Protein AF-A0A6A4T9N7-F1 (afdb_monomer_lite)

Organism: Scophthalmus maximus (NCBI:txid52904)

Structure (mmCIF, N/CA/C/O backbone):
data_AF-A0A6A4T9N7-F1
#
_entry.id   AF-A0A6A4T9N7-F1
#
loop_
_atom_site.group_PDB
_atom_site.id
_atom_site.type_symbol
_atom_site.label_atom_id
_atom_site.label_alt_id
_atom_site.label_comp_id
_atom_site.label_asym_id
_atom_site.label_entity_id
_atom_site.label_seq_id
_atom_site.pdbx_PDB_ins_code
_atom_site.Cartn_x
_atom_site.Cartn_y
_atom_site.Cartn_z
_atom_site.occupancy
_atom_site.B_iso_or_equiv
_atom_site.auth_seq_id
_atom_site.auth_comp_id
_atom_site.auth_asym_id
_atom_site.auth_atom_id
_atom_site.pdbx_PDB_model_num
ATOM 1 N N . MET A 1 1 ? -15.230 82.412 4.028 1.00 55.25 1 MET A N 1
ATOM 2 C CA . MET A 1 1 ? -15.618 81.328 3.096 1.00 55.25 1 MET A CA 1
ATOM 3 C C . MET A 1 1 ? -14.481 81.042 2.107 1.00 55.25 1 MET A C 1
ATOM 5 O O . MET A 1 1 ? -14.679 81.226 0.922 1.00 55.25 1 MET A O 1
ATOM 9 N N . LEU A 1 2 ? -13.286 80.639 2.566 1.00 54.25 2 LEU A N 1
ATOM 10 C CA . LEU A 1 2 ? -12.146 80.297 1.686 1.00 54.25 2 LEU A CA 1
ATOM 11 C C . LEU A 1 2 ? -11.124 79.381 2.403 1.00 54.25 2 LEU A C 1
ATOM 13 O O . LEU A 1 2 ? -9.927 79.614 2.344 1.00 54.25 2 LEU A O 1
ATOM 17 N N . THR A 1 3 ? -11.569 78.339 3.114 1.00 54.44 3 THR A N 1
ATOM 18 C CA . THR A 1 3 ? -10.650 77.345 3.723 1.00 54.44 3 THR A CA 1
ATOM 19 C C . THR A 1 3 ? -11.295 75.957 3.821 1.00 54.44 3 THR A C 1
ATOM 21 O O . THR A 1 3 ? -11.383 75.383 4.901 1.00 54.44 3 THR A O 1
ATOM 24 N N . ALA A 1 4 ? -11.798 75.416 2.706 1.00 53.19 4 ALA A N 1
ATOM 25 C CA . ALA A 1 4 ? -12.343 74.048 2.667 1.00 53.19 4 ALA A CA 1
ATOM 26 C C . ALA A 1 4 ? -11.863 73.207 1.466 1.00 53.19 4 ALA A C 1
ATOM 28 O O . ALA A 1 4 ? -12.360 72.107 1.260 1.00 53.19 4 ALA A O 1
ATOM 29 N N . CYS A 1 5 ? -10.881 73.680 0.686 1.00 54.56 5 CYS A N 1
ATOM 30 C CA . CYS A 1 5 ? -10.444 72.997 -0.543 1.00 54.56 5 CYS A CA 1
ATOM 31 C C . CYS A 1 5 ? -9.094 72.264 -0.451 1.00 54.56 5 CYS A C 1
ATOM 33 O O . CYS A 1 5 ? -8.664 71.700 -1.449 1.00 54.56 5 CYS A O 1
ATOM 35 N N . LEU A 1 6 ? -8.420 72.228 0.706 1.00 49.59 6 LEU A N 1
ATOM 36 C CA . LEU A 1 6 ? -7.090 71.593 0.816 1.00 49.59 6 LEU A CA 1
ATOM 37 C C . LEU A 1 6 ? -7.077 70.209 1.486 1.00 49.59 6 LEU A C 1
ATOM 39 O O . LEU A 1 6 ? -6.025 69.587 1.553 1.00 49.59 6 LEU A O 1
ATOM 43 N N . LEU A 1 7 ? -8.225 69.678 1.921 1.00 53.97 7 LEU A N 1
ATOM 44 C CA . LEU A 1 7 ? -8.314 68.320 2.491 1.00 53.97 7 LEU A CA 1
ATOM 45 C C . LEU A 1 7 ? -8.862 67.268 1.509 1.00 53.97 7 LEU A C 1
ATOM 47 O O . LEU A 1 7 ? -8.917 66.088 1.838 1.00 53.97 7 LEU A O 1
ATOM 51 N N . GLY A 1 8 ? -9.229 67.669 0.288 1.00 52.81 8 GLY A N 1
ATOM 52 C CA . GLY A 1 8 ? -9.750 66.761 -0.742 1.00 52.81 8 GLY A CA 1
ATOM 53 C C . GLY A 1 8 ? -8.683 66.032 -1.568 1.00 52.81 8 GLY A C 1
ATOM 54 O O . GLY A 1 8 ? -9.026 65.148 -2.343 1.00 52.81 8 GLY A O 1
ATOM 55 N N . ALA A 1 9 ? -7.399 66.374 -1.422 1.00 53.88 9 ALA A N 1
ATOM 56 C CA . ALA A 1 9 ? -6.324 65.799 -2.239 1.00 53.88 9 ALA A CA 1
ATOM 57 C C . ALA A 1 9 ? -5.644 64.562 -1.615 1.00 53.88 9 ALA A C 1
ATOM 59 O O . ALA A 1 9 ? -4.851 63.911 -2.289 1.00 53.88 9 ALA A O 1
ATOM 60 N N . LEU A 1 10 ? -5.957 64.203 -0.361 1.00 52.88 10 LEU A N 1
ATOM 61 C CA . LEU A 1 10 ? -5.325 63.059 0.318 1.00 52.88 10 LEU A CA 1
ATOM 62 C C . LEU A 1 10 ? -6.154 61.761 0.269 1.00 52.88 10 LEU A C 1
ATOM 64 O O . LEU A 1 10 ? -5.638 60.696 0.591 1.00 52.88 10 LEU A O 1
ATOM 68 N N . LEU A 1 11 ? -7.410 61.802 -0.190 1.00 47.84 11 LEU A N 1
ATOM 69 C CA . LEU A 1 11 ? -8.226 60.589 -0.369 1.00 47.84 11 LEU A CA 1
ATOM 70 C C . LEU A 1 11 ? -8.058 59.927 -1.747 1.00 47.84 11 LEU A C 1
ATOM 72 O O . LEU A 1 11 ? -8.443 58.773 -1.915 1.00 47.84 11 LEU A O 1
ATOM 76 N N . CYS A 1 12 ? -7.395 60.578 -2.709 1.00 47.75 12 CYS A N 1
ATOM 77 C CA . CYS A 1 12 ? -7.088 59.960 -4.006 1.00 47.75 12 CYS A CA 1
ATOM 78 C C . CYS A 1 12 ? -5.986 58.887 -3.941 1.00 47.75 12 CYS A C 1
ATOM 80 O O . CYS A 1 12 ? -5.796 58.165 -4.913 1.00 47.75 12 CYS A O 1
ATOM 82 N N . GLN A 1 13 ? -5.270 58.737 -2.821 1.00 44.22 13 GLN A N 1
ATOM 83 C CA . GLN A 1 13 ? -4.226 57.708 -2.695 1.00 44.22 13 GLN A CA 1
ATOM 84 C C . GLN A 1 13 ? -4.751 56.355 -2.188 1.00 44.22 13 GLN A C 1
ATOM 86 O O . GLN A 1 13 ? -4.051 55.352 -2.296 1.00 44.22 13 GLN A O 1
ATOM 91 N N . VAL A 1 14 ? -5.995 56.297 -1.692 1.00 49.97 14 VAL A N 1
ATOM 92 C CA . VAL A 1 14 ? -6.590 55.061 -1.145 1.00 49.97 14 VAL A CA 1
ATOM 93 C C . VAL A 1 14 ? -7.477 54.332 -2.168 1.00 49.97 14 VAL A C 1
ATOM 95 O O . VAL A 1 14 ? -7.739 53.143 -2.020 1.00 49.97 14 VAL A O 1
ATOM 98 N N . TRP A 1 15 ? -7.823 54.968 -3.295 1.00 35.03 15 TRP A N 1
ATOM 99 C CA . TRP A 1 15 ? -8.349 54.281 -4.487 1.00 35.03 15 TRP A CA 1
ATOM 100 C C . TRP A 1 15 ? -7.198 53.796 -5.394 1.00 35.03 15 TRP A C 1
ATOM 102 O O . TRP A 1 15 ? -7.234 53.899 -6.612 1.00 35.03 15 TRP A O 1
ATOM 112 N N . SER A 1 16 ? -6.160 53.219 -4.780 1.00 34.06 16 SER A N 1
ATOM 113 C CA . SER A 1 16 ? -5.350 52.168 -5.419 1.00 34.06 16 SER A CA 1
ATOM 114 C C . SER A 1 16 ? -6.099 50.819 -5.430 1.00 34.06 16 SER A C 1
ATOM 116 O O . SER A 1 16 ? -5.510 49.783 -5.715 1.00 34.06 16 SER A O 1
ATOM 118 N N . SER A 1 17 ? -7.401 50.824 -5.108 1.00 44.72 17 SER A N 1
ATOM 119 C CA . SER A 1 17 ? -8.347 49.738 -5.377 1.00 44.72 17 SER A CA 1
ATOM 120 C C . SER A 1 17 ? -8.919 49.891 -6.780 1.00 44.72 17 SER A C 1
ATOM 122 O O . SER A 1 17 ? -9.996 50.439 -6.977 1.00 44.72 17 SER A O 1
ATOM 124 N N . ALA A 1 18 ? -8.179 49.428 -7.768 1.00 43.72 18 ALA A N 1
ATOM 125 C CA . ALA A 1 18 ? -8.785 48.775 -8.915 1.00 43.72 18 ALA A CA 1
ATOM 126 C C . ALA A 1 18 ? -7.663 47.989 -9.566 1.00 43.72 18 ALA A C 1
ATOM 128 O O . ALA A 1 18 ? -6.780 48.546 -10.223 1.00 43.72 18 ALA A O 1
ATOM 129 N N . GLU A 1 19 ? -7.662 46.697 -9.267 1.00 40.47 19 GLU A N 1
ATOM 130 C CA . GLU A 1 19 ? -6.819 45.693 -9.871 1.00 40.47 19 GLU A CA 1
ATOM 131 C C . GLU A 1 19 ? -6.601 45.988 -11.357 1.00 40.47 19 GLU A C 1
ATOM 133 O O . GLU A 1 19 ? -7.540 46.155 -12.137 1.00 40.47 19 GLU A O 1
ATOM 138 N N . ARG A 1 20 ? -5.323 46.030 -11.748 1.00 31.70 20 ARG A N 1
ATOM 139 C CA . ARG A 1 20 ? -4.923 45.930 -13.147 1.00 31.70 20 ARG A CA 1
ATOM 140 C C . ARG A 1 20 ? -5.671 44.742 -13.742 1.00 31.70 20 ARG A C 1
ATOM 142 O O . ARG A 1 20 ? -5.406 43.601 -13.359 1.00 31.70 20 ARG A O 1
ATOM 149 N N . HIS A 1 21 ? -6.593 45.025 -14.658 1.00 28.73 21 HIS A N 1
ATOM 150 C CA . HIS A 1 21 ? -7.140 44.035 -15.565 1.00 28.73 21 HIS A CA 1
ATOM 151 C C . HIS A 1 21 ? -5.959 43.431 -16.323 1.00 28.73 21 HIS A C 1
ATOM 153 O O . HIS A 1 21 ? -5.402 44.022 -17.242 1.00 28.73 21 HIS A O 1
ATOM 159 N N . HIS A 1 22 ? -5.512 42.279 -15.838 1.00 28.44 22 HIS A N 1
ATOM 160 C CA . HIS A 1 22 ? -4.593 41.413 -16.538 1.00 28.44 22 HIS A CA 1
ATOM 161 C C . HIS A 1 22 ? -5.430 40.780 -17.645 1.00 28.44 22 HIS A C 1
ATOM 163 O O . HIS A 1 22 ? -6.278 39.928 -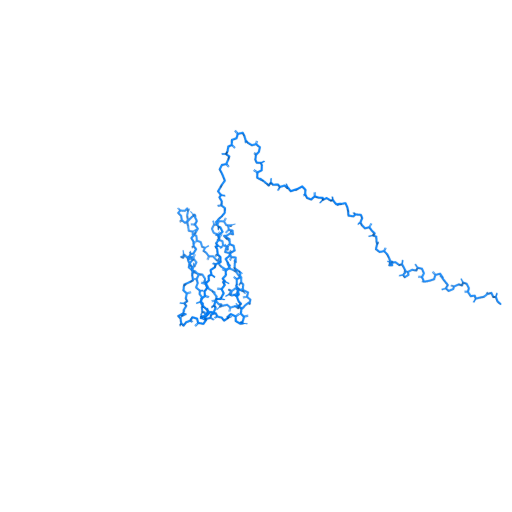17.362 1.00 28.44 22 HIS A O 1
ATOM 169 N N . ASP A 1 23 ? -5.252 41.255 -18.876 1.00 31.81 23 ASP A N 1
ATOM 170 C CA . ASP A 1 23 ? -5.876 40.662 -20.051 1.00 31.81 23 ASP A CA 1
ATOM 171 C C . ASP A 1 23 ? -5.545 39.165 -20.062 1.00 31.81 23 ASP A C 1
ATOM 173 O O . ASP A 1 23 ? -4.396 38.746 -20.225 1.00 31.81 23 ASP A O 1
ATOM 177 N N . LYS A 1 24 ? -6.563 38.347 -19.780 1.00 30.22 24 LYS A N 1
ATOM 178 C CA . LYS A 1 24 ? -6.506 36.900 -19.944 1.00 30.22 24 LYS A CA 1
ATOM 179 C C . LYS A 1 24 ? -6.608 36.638 -21.435 1.00 30.22 24 LYS A C 1
ATOM 181 O O . LYS A 1 24 ? -7.704 36.472 -21.964 1.00 30.22 24 LYS A O 1
ATOM 186 N N . GLU A 1 25 ? -5.463 36.607 -22.103 1.00 36.44 25 GLU A N 1
ATOM 187 C CA . GLU A 1 25 ? -5.357 35.960 -23.399 1.00 36.44 25 GLU A CA 1
ATOM 188 C C . GLU A 1 25 ? -5.760 34.493 -23.205 1.00 36.44 25 GLU A C 1
ATOM 190 O O . GLU A 1 25 ? -5.055 33.698 -22.578 1.00 36.44 25 GLU A O 1
ATOM 195 N N . GLU A 1 26 ? -6.978 34.178 -23.645 1.00 42.38 26 GLU A N 1
ATOM 196 C CA . GLU A 1 26 ? -7.579 32.851 -23.642 1.00 42.38 26 GLU A CA 1
ATOM 197 C C . GLU A 1 26 ? -6.793 31.961 -24.614 1.00 42.38 26 GLU A C 1
ATOM 199 O O . GLU A 1 26 ? -7.218 31.656 -25.728 1.00 42.38 26 GLU A O 1
ATOM 204 N N . LEU A 1 27 ? -5.614 31.518 -24.178 1.00 46.56 27 LEU A N 1
ATOM 205 C CA . LEU A 1 27 ? -4.926 30.366 -24.732 1.00 46.56 27 LEU A CA 1
ATOM 206 C C . LEU A 1 27 ? -5.786 29.143 -24.422 1.00 46.56 27 LEU A C 1
ATOM 208 O O . LEU A 1 27 ? -5.577 28.422 -23.447 1.00 46.56 27 LEU A O 1
ATOM 212 N N . ARG A 1 28 ? -6.779 28.910 -25.285 1.00 41.75 28 ARG A N 1
ATOM 213 C CA . ARG A 1 28 ? -7.375 27.594 -25.514 1.00 41.75 28 ARG A CA 1
ATOM 214 C C . ARG A 1 28 ? -6.217 26.602 -25.522 1.00 41.75 28 ARG A C 1
ATOM 216 O O . ARG A 1 28 ? -5.399 26.674 -26.448 1.00 41.75 28 ARG A O 1
ATOM 223 N N . PRO A 1 29 ? -6.111 25.663 -24.567 1.00 45.72 29 PRO A N 1
ATOM 224 C CA . PRO A 1 29 ? -5.194 24.570 -24.766 1.00 45.72 29 PRO A CA 1
ATOM 225 C C . PRO A 1 29 ? -5.742 23.871 -26.002 1.00 45.72 29 PRO A C 1
ATOM 227 O O . PRO A 1 29 ? -6.816 23.261 -25.959 1.00 45.72 29 PRO A O 1
ATOM 230 N N . ARG A 1 30 ? -5.040 23.993 -27.139 1.00 50.44 30 ARG A N 1
ATOM 231 C CA . ARG A 1 30 ? -5.114 22.968 -28.176 1.00 50.44 30 ARG A CA 1
ATOM 232 C C . ARG A 1 30 ? -5.063 21.678 -27.389 1.00 50.44 30 ARG A C 1
ATOM 234 O O . ARG A 1 30 ? -4.094 21.461 -26.666 1.00 50.44 30 ARG A O 1
ATOM 241 N N . ALA A 1 31 ? -6.125 20.885 -27.464 1.00 56.97 31 ALA A N 1
ATOM 242 C CA . ALA A 1 31 ? -6.101 19.529 -26.968 1.00 56.97 31 ALA A CA 1
ATOM 243 C C . ALA A 1 31 ? -4.981 18.833 -27.744 1.00 56.97 31 ALA A C 1
ATOM 245 O O . ALA A 1 31 ? -5.193 18.315 -28.843 1.00 56.97 31 ALA A O 1
ATOM 246 N N . LEU A 1 32 ? -3.760 18.918 -27.219 1.00 51.69 32 LEU A N 1
ATOM 247 C CA . LEU A 1 32 ? -2.606 18.193 -27.689 1.00 51.69 32 LEU A CA 1
ATOM 248 C C . LEU A 1 32 ? -2.943 16.760 -27.334 1.00 51.69 32 LEU A C 1
ATOM 250 O O . LEU A 1 32 ? -2.676 16.302 -26.232 1.00 51.69 32 LEU A O 1
ATOM 254 N N . ARG A 1 33 ? -3.642 16.077 -28.242 1.00 54.12 33 ARG A N 1
ATOM 255 C CA . ARG A 1 33 ? -3.742 14.629 -28.193 1.00 54.12 33 ARG A CA 1
ATOM 256 C C . ARG A 1 33 ? -2.308 14.148 -28.397 1.00 54.12 33 ARG A C 1
ATOM 258 O O . ARG A 1 33 ? -1.838 14.233 -29.533 1.00 54.12 33 ARG A O 1
ATOM 265 N N . PRO A 1 34 ? -1.615 13.640 -27.363 1.00 51.81 34 PRO A N 1
ATOM 266 C CA . PRO A 1 34 ? -0.208 13.256 -27.491 1.00 51.81 34 PRO A CA 1
ATOM 267 C C . PRO A 1 34 ? -0.041 12.045 -28.422 1.00 51.81 34 PRO A C 1
ATOM 269 O O . PRO A 1 34 ? 1.066 11.630 -28.730 1.00 51.81 34 PRO A O 1
ATOM 272 N N . TRP A 1 35 ? -1.163 11.469 -28.871 1.00 53.50 35 TRP A N 1
ATOM 273 C CA . TRP A 1 35 ? -1.240 10.197 -29.564 1.00 53.50 35 TRP A CA 1
ATOM 274 C C . TRP A 1 35 ? -1.054 10.242 -31.079 1.00 53.50 35 TRP A C 1
ATOM 276 O O . TRP A 1 35 ? -1.048 9.200 -31.730 1.00 53.50 35 TRP A O 1
ATOM 286 N N . ARG A 1 36 ? -0.954 11.421 -31.696 1.00 52.16 36 ARG A N 1
ATOM 287 C CA . ARG A 1 36 ? -0.802 11.474 -33.153 1.00 52.16 36 ARG A CA 1
ATOM 288 C C . ARG A 1 36 ? 0.680 11.359 -33.513 1.00 52.16 36 ARG A C 1
ATOM 290 O O . ARG A 1 36 ? 1.305 12.355 -33.860 1.00 52.16 36 ARG A O 1
ATOM 297 N N . SER A 1 37 ? 1.243 10.150 -33.418 1.00 58.12 37 SER A N 1
ATOM 298 C CA . SER A 1 37 ? 2.539 9.872 -34.041 1.00 58.12 37 SER A CA 1
ATOM 299 C C . SER A 1 37 ? 2.372 10.003 -35.553 1.00 58.12 37 SER A C 1
ATOM 301 O O . SER A 1 37 ? 1.521 9.370 -36.177 1.00 58.12 37 SER A O 1
ATOM 303 N N . GLN A 1 38 ? 3.160 10.885 -36.150 1.00 58.81 38 GLN A N 1
ATOM 304 C CA . GLN A 1 38 ? 3.188 11.133 -37.586 1.00 58.81 38 GLN A CA 1
ATOM 305 C C . GLN A 1 38 ? 4.077 10.071 -38.255 1.00 58.81 38 GLN A C 1
ATOM 307 O O . GLN A 1 38 ? 5.072 10.376 -38.896 1.00 58.81 38 GLN A O 1
ATOM 312 N N . SER A 1 39 ? 3.763 8.798 -38.017 1.00 61.81 39 SER A N 1
ATOM 313 C CA . SER A 1 39 ? 4.464 7.640 -38.570 1.00 61.81 39 SER A CA 1
ATOM 314 C C . SER A 1 39 ? 3.518 6.895 -39.503 1.00 61.81 39 SER A C 1
ATOM 316 O O . SER A 1 39 ? 2.368 6.644 -39.150 1.00 61.81 39 SER A O 1
ATOM 318 N N . THR A 1 40 ? 3.996 6.525 -40.684 1.00 63.41 40 THR A N 1
ATOM 319 C CA . THR A 1 40 ? 3.254 5.898 -41.792 1.00 63.41 40 THR A CA 1
ATOM 320 C C . THR A 1 40 ? 2.831 4.437 -41.535 1.00 63.41 40 THR A C 1
ATOM 322 O O . THR A 1 40 ? 2.769 3.631 -42.458 1.00 63.41 40 THR A O 1
ATOM 325 N N . GLY A 1 41 ? 2.506 4.074 -40.290 1.00 72.44 41 GLY A N 1
ATOM 326 C CA . GLY A 1 41 ? 2.091 2.726 -39.897 1.00 72.44 41 GLY A CA 1
ATOM 327 C C . GLY A 1 41 ? 1.424 2.679 -38.519 1.00 72.44 41 GLY A C 1
ATOM 328 O O . GLY A 1 41 ? 1.576 3.592 -37.707 1.00 72.44 41 GLY A O 1
ATOM 329 N N . LEU A 1 42 ? 0.669 1.606 -38.256 1.00 74.81 42 LEU A N 1
ATOM 330 C CA . LEU A 1 42 ? 0.019 1.354 -36.965 1.00 74.81 42 LEU A CA 1
ATOM 331 C C . LEU A 1 42 ? 1.078 1.068 -35.885 1.00 74.81 42 LEU A C 1
ATOM 333 O O . LEU A 1 42 ? 1.558 -0.056 -35.757 1.00 74.81 42 LEU A O 1
ATOM 337 N N . VAL A 1 43 ? 1.441 2.078 -35.093 1.00 76.00 43 VAL A N 1
ATOM 338 C CA . VAL A 1 43 ? 2.322 1.902 -33.931 1.00 76.00 43 VAL A CA 1
ATOM 339 C C . VAL A 1 43 ? 1.511 1.296 -32.789 1.00 76.00 43 VAL A C 1
ATOM 341 O O . VAL A 1 43 ? 0.595 1.921 -32.249 1.00 76.00 43 VAL A O 1
ATOM 344 N N . ARG A 1 44 ? 1.841 0.056 -32.410 1.00 77.81 44 ARG A N 1
ATOM 345 C CA . ARG A 1 44 ? 1.276 -0.576 -31.214 1.00 77.81 44 ARG A CA 1
ATOM 346 C C . ARG A 1 44 ? 1.867 0.090 -29.986 1.00 77.81 44 ARG A C 1
ATOM 348 O O . ARG A 1 44 ? 3.083 0.117 -29.826 1.00 77.81 44 ARG A O 1
ATOM 355 N N . VAL A 1 45 ? 1.002 0.532 -29.082 1.00 75.94 45 VAL A N 1
ATOM 356 C CA . VAL A 1 45 ? 1.438 1.058 -27.791 1.00 75.94 45 VAL A CA 1
ATOM 357 C C . VAL A 1 45 ? 0.934 0.185 -26.670 1.00 75.94 45 VAL A C 1
ATOM 359 O O . VAL A 1 45 ? -0.199 -0.301 -26.675 1.00 75.94 45 VAL A O 1
ATOM 362 N N . LYS A 1 46 ? 1.850 -0.058 -25.732 1.00 74.25 46 LYS A N 1
ATOM 363 C CA . LYS A 1 46 ? 1.587 -0.790 -24.508 1.00 74.25 46 LYS A CA 1
ATOM 364 C C . LYS A 1 46 ? 0.643 0.048 -23.646 1.00 74.25 46 LYS A C 1
ATOM 366 O O . LYS A 1 46 ? 0.923 1.208 -23.377 1.00 74.25 46 LYS A O 1
ATOM 371 N N . ARG A 1 47 ? -0.498 -0.530 -23.274 1.00 72.44 47 ARG A N 1
ATOM 372 C CA . ARG A 1 47 ? -1.441 0.107 -22.350 1.00 72.44 47 ARG A CA 1
ATOM 373 C C . ARG A 1 47 ? -0.843 0.124 -20.945 1.00 72.44 47 ARG A C 1
ATOM 375 O O . ARG A 1 47 ? -0.149 -0.825 -20.577 1.00 72.44 47 ARG A O 1
ATOM 382 N N . ASP A 1 48 ? -1.167 1.157 -20.181 1.00 72.50 48 ASP A N 1
ATOM 383 C CA . ASP A 1 48 ? -0.870 1.206 -18.754 1.00 72.50 48 ASP A CA 1
ATOM 384 C C . ASP A 1 48 ? -1.862 0.320 -17.984 1.00 72.50 48 ASP A C 1
ATOM 386 O O . ASP A 1 48 ? -3.060 0.286 -18.279 1.00 72.50 48 ASP A O 1
ATOM 390 N N . TRP A 1 49 ? -1.353 -0.440 -17.015 1.00 71.88 49 TRP A N 1
ATOM 391 C CA . TRP A 1 49 ? -2.125 -1.394 -16.213 1.00 71.88 49 TRP A CA 1
ATOM 392 C C . TRP A 1 49 ? -2.828 -0.724 -15.029 1.00 71.88 49 TRP A C 1
ATOM 394 O O . TRP A 1 49 ? -2.265 -0.663 -13.942 1.00 71.88 49 TRP A O 1
ATOM 404 N N . ILE A 1 50 ? -4.060 -0.247 -15.189 1.00 74.75 50 ILE A N 1
ATOM 405 C CA . ILE A 1 50 ? -4.808 0.362 -14.076 1.00 74.75 50 ILE A CA 1
ATOM 406 C C . ILE A 1 50 ? -5.280 -0.729 -13.102 1.00 74.75 50 ILE A C 1
ATOM 408 O O . ILE A 1 50 ? -5.941 -1.682 -13.517 1.00 74.75 50 ILE A O 1
ATOM 412 N N . ILE A 1 51 ? -4.966 -0.580 -11.812 1.00 78.62 51 ILE A N 1
ATOM 413 C CA . ILE A 1 51 ? -5.482 -1.462 -10.757 1.00 78.62 51 ILE A CA 1
ATOM 414 C C . ILE A 1 51 ? -6.899 -0.982 -10.408 1.00 78.62 51 ILE A C 1
ATOM 416 O O . ILE A 1 51 ? -7.061 0.179 -10.029 1.00 78.62 51 ILE A O 1
ATOM 420 N N . PRO A 1 52 ? -7.940 -1.819 -10.556 1.00 82.38 52 PRO A N 1
ATOM 421 C CA . PRO A 1 52 ? -9.292 -1.429 -10.182 1.00 82.38 52 PRO A CA 1
ATOM 422 C C . PRO A 1 52 ? -9.418 -1.260 -8.657 1.00 82.38 52 PRO A C 1
ATOM 424 O O . PRO A 1 52 ? -8.616 -1.823 -7.909 1.00 82.38 52 PRO A O 1
ATOM 427 N N . PRO A 1 53 ? -10.446 -0.535 -8.182 1.00 86.88 53 PRO A N 1
ATOM 428 C CA . PRO A 1 53 ? -10.775 -0.471 -6.764 1.00 86.88 53 PRO A CA 1
ATOM 429 C C . PRO A 1 53 ? -10.887 -1.853 -6.110 1.00 86.88 53 PRO A C 1
ATOM 431 O O . PRO A 1 53 ? -11.583 -2.736 -6.617 1.00 86.88 53 PRO A O 1
ATOM 434 N N . ILE A 1 54 ? -10.229 -2.019 -4.968 1.00 89.38 54 ILE A N 1
ATOM 435 C CA . ILE A 1 54 ? -10.257 -3.219 -4.135 1.00 89.38 54 ILE A CA 1
ATOM 436 C C . ILE A 1 54 ? -11.342 -3.019 -3.087 1.00 89.38 54 ILE A C 1
ATOM 438 O O . ILE A 1 54 ? -11.314 -2.047 -2.336 1.00 89.38 54 ILE A O 1
ATOM 442 N N . ARG A 1 55 ? -12.300 -3.938 -3.024 1.00 88.75 55 ARG A N 1
ATOM 443 C CA . ARG A 1 55 ? -13.396 -3.886 -2.056 1.00 88.75 55 ARG A CA 1
ATOM 444 C C . ARG A 1 55 ? -13.087 -4.803 -0.885 1.00 88.75 55 ARG A C 1
ATOM 446 O O . ARG A 1 55 ? -12.823 -5.983 -1.101 1.00 88.75 55 ARG A O 1
ATOM 453 N N . VAL A 1 56 ? -13.139 -4.262 0.326 1.00 89.38 56 VAL A N 1
ATOM 454 C CA . VAL A 1 56 ? -12.778 -4.968 1.563 1.00 89.38 56 VAL A CA 1
ATOM 455 C C . VAL A 1 56 ? -13.939 -4.890 2.543 1.00 89.38 56 VAL A C 1
ATOM 457 O O . VAL A 1 56 ? -14.626 -3.870 2.611 1.00 89.38 56 VAL A O 1
ATOM 460 N N . LEU A 1 57 ? -14.180 -5.973 3.279 1.00 87.56 57 LEU A N 1
ATOM 461 C CA . LEU A 1 57 ? -15.229 -6.027 4.292 1.00 87.56 57 LEU A CA 1
ATOM 462 C C . LEU A 1 57 ? -14.815 -5.226 5.534 1.00 87.56 57 LEU A C 1
ATOM 464 O O . LEU A 1 57 ? -13.708 -5.391 6.050 1.00 87.56 57 LEU A O 1
ATOM 468 N N . GLU A 1 58 ? -15.709 -4.385 6.047 1.00 89.00 58 GLU A N 1
ATOM 469 C CA . GLU A 1 58 ? -15.485 -3.719 7.328 1.00 89.00 58 GLU A CA 1
ATOM 470 C C . GLU A 1 58 ? -15.449 -4.726 8.485 1.00 89.00 58 GLU A C 1
ATOM 472 O O . GLU A 1 58 ? -16.075 -5.787 8.438 1.00 89.00 58 GLU A O 1
ATOM 477 N N . ASN A 1 59 ? -14.744 -4.371 9.559 1.00 88.38 59 ASN A N 1
ATOM 478 C CA . ASN A 1 59 ? -14.709 -5.130 10.810 1.00 88.38 59 ASN A 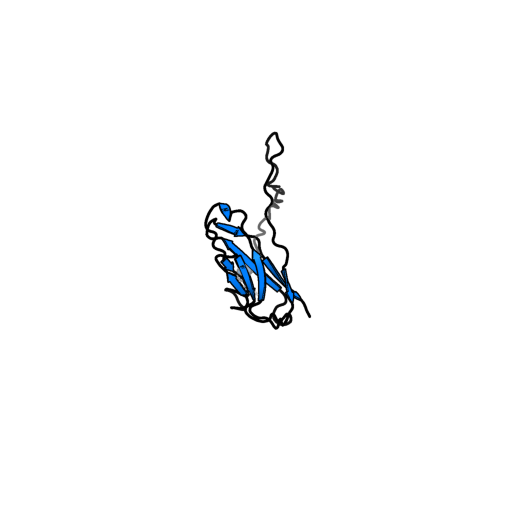CA 1
ATOM 479 C C . ASN A 1 59 ? -14.333 -6.615 10.644 1.00 88.38 59 ASN A C 1
ATOM 481 O O . ASN A 1 59 ? -14.774 -7.469 11.421 1.00 88.38 59 ASN A O 1
ATOM 485 N N . SER A 1 60 ? -13.494 -6.922 9.650 1.00 87.00 60 SER A N 1
ATOM 486 C CA . SER A 1 60 ? -12.949 -8.262 9.451 1.00 87.00 60 SER A CA 1
ATOM 487 C C . SER A 1 60 ? -12.316 -8.792 10.738 1.00 87.00 60 SER A C 1
ATOM 489 O O . SER A 1 60 ? -11.520 -8.121 11.401 1.00 87.00 60 SER A O 1
ATOM 491 N N . LYS A 1 61 ? -12.699 -10.015 11.115 1.00 88.50 61 LYS A N 1
ATOM 492 C CA . LYS A 1 61 ? -12.188 -10.685 12.322 1.00 88.50 61 LYS A CA 1
ATOM 493 C C . LYS A 1 61 ? -10.802 -11.286 12.106 1.00 88.50 61 LYS A C 1
ATOM 495 O O . LYS A 1 61 ? -10.127 -11.612 13.079 1.00 88.50 61 LYS A O 1
ATOM 500 N N . GLN A 1 62 ? -10.404 -11.471 10.851 1.00 88.38 62 GLN A N 1
ATOM 501 C CA . GLN A 1 62 ? -9.129 -12.062 10.488 1.00 88.38 62 GLN A CA 1
ATOM 502 C C . GLN A 1 62 ? -8.138 -10.940 10.213 1.00 88.38 62 GLN A C 1
ATOM 504 O O . GLN A 1 62 ? -8.244 -10.248 9.213 1.00 88.38 62 GLN A O 1
ATOM 509 N N . VAL A 1 63 ? -7.185 -10.747 11.119 1.00 90.31 63 VAL A N 1
ATOM 510 C CA . VAL A 1 63 ? -6.166 -9.707 10.994 1.00 90.31 63 VAL A CA 1
ATOM 511 C C . VAL A 1 63 ? -4.807 -10.298 11.384 1.00 90.31 63 VAL A C 1
ATOM 513 O O . VAL A 1 63 ? -4.718 -10.896 12.460 1.00 90.31 63 VAL A O 1
ATOM 516 N N . PRO A 1 64 ? -3.745 -10.126 10.571 1.00 93.94 64 PRO A N 1
ATOM 517 C CA . PRO A 1 64 ? -3.717 -9.418 9.285 1.00 93.94 64 PRO A CA 1
ATOM 518 C C . PRO A 1 64 ? -4.539 -10.106 8.180 1.00 93.94 64 PRO A C 1
ATOM 520 O O . PRO A 1 64 ? -4.590 -11.334 8.125 1.00 93.94 64 PRO A O 1
ATOM 523 N N . GLU A 1 65 ? -5.177 -9.317 7.313 1.00 93.50 65 GLU A N 1
ATOM 524 C CA . GLU A 1 65 ? -5.938 -9.810 6.152 1.00 93.50 65 GLU A CA 1
ATOM 525 C C . GLU A 1 65 ? -5.183 -9.497 4.863 1.00 93.50 65 GLU A C 1
ATOM 527 O O . GLU A 1 65 ? -4.839 -8.339 4.626 1.00 93.50 65 GLU A O 1
ATOM 532 N N . ASP A 1 66 ? -4.949 -10.506 4.024 1.00 93.56 66 ASP A N 1
ATOM 533 C CA . ASP A 1 66 ? -4.371 -10.323 2.692 1.00 93.56 66 ASP A CA 1
ATOM 534 C C . ASP A 1 66 ? -5.451 -9.787 1.739 1.00 93.56 66 ASP A C 1
ATOM 536 O O . ASP A 1 66 ? -6.435 -10.469 1.458 1.00 93.56 66 ASP A O 1
ATOM 540 N N . LEU A 1 67 ? -5.264 -8.568 1.225 1.00 91.12 67 LEU A N 1
ATOM 541 C CA . LEU A 1 67 ? -6.264 -7.881 0.398 1.00 91.12 67 LEU A CA 1
ATOM 542 C C . LEU A 1 67 ? -6.054 -8.146 -1.092 1.00 91.12 67 LEU A C 1
ATOM 544 O O . LEU A 1 67 ? -6.985 -8.458 -1.833 1.00 91.12 67 LEU A O 1
ATOM 548 N N . VAL A 1 68 ? -4.816 -7.972 -1.554 1.00 91.38 68 VAL A N 1
ATOM 549 C CA . VAL A 1 68 ? -4.451 -8.125 -2.963 1.00 91.38 68 VAL A CA 1
ATOM 550 C C . VAL A 1 68 ? -2.964 -8.420 -3.095 1.00 91.38 68 VAL A C 1
ATOM 552 O O . VAL A 1 68 ? -2.158 -7.983 -2.276 1.00 91.38 68 VAL A O 1
ATOM 555 N N . GLN A 1 69 ? -2.585 -9.104 -4.171 1.00 90.62 69 GLN A N 1
ATOM 556 C CA . GLN A 1 69 ? -1.196 -9.211 -4.596 1.00 90.62 69 GLN A CA 1
ATOM 557 C C . GLN A 1 69 ? -0.977 -8.425 -5.886 1.00 90.62 69 GLN A C 1
ATOM 559 O O . GLN A 1 69 ? -1.630 -8.683 -6.899 1.00 90.62 69 GLN A O 1
ATOM 564 N N . ILE A 1 70 ? -0.019 -7.505 -5.866 1.00 86.50 70 ILE A N 1
ATOM 565 C CA . ILE A 1 70 ? 0.402 -6.751 -7.045 1.00 86.50 70 ILE A CA 1
ATOM 566 C C . ILE A 1 70 ? 1.645 -7.405 -7.631 1.00 86.50 70 ILE A C 1
ATOM 568 O O . ILE A 1 70 ? 2.555 -7.811 -6.913 1.00 86.50 70 ILE A O 1
ATOM 572 N N . LYS A 1 71 ? 1.682 -7.508 -8.960 1.00 84.12 71 LYS A N 1
ATOM 573 C CA . LYS A 1 71 ? 2.820 -8.061 -9.695 1.00 84.12 71 LYS A CA 1
ATOM 574 C C . LYS A 1 71 ? 3.248 -7.099 -10.788 1.00 84.12 71 LYS A C 1
ATOM 576 O O . LYS A 1 71 ? 2.429 -6.657 -11.588 1.00 84.12 71 LYS A O 1
ATOM 581 N N . SER A 1 72 ? 4.539 -6.794 -10.823 1.00 80.62 72 SER A N 1
ATOM 582 C CA . SER A 1 72 ? 5.145 -6.042 -11.917 1.00 80.62 72 SER A CA 1
ATOM 583 C C . SER A 1 72 ? 5.367 -6.941 -13.133 1.00 80.62 72 SER A C 1
ATOM 585 O O . SER A 1 72 ? 5.900 -8.044 -13.008 1.00 80.62 72 SER A O 1
ATOM 587 N N . ASP A 1 73 ? 5.065 -6.430 -14.329 1.00 78.44 73 ASP A N 1
ATOM 588 C CA . ASP A 1 73 ? 5.405 -7.071 -15.611 1.00 78.44 73 ASP A CA 1
ATOM 589 C C . ASP A 1 73 ? 6.908 -7.379 -15.748 1.00 78.44 73 ASP A C 1
ATOM 591 O O . ASP A 1 73 ? 7.307 -8.207 -16.567 1.00 78.44 73 ASP A O 1
ATOM 595 N N . LYS A 1 74 ? 7.758 -6.683 -14.983 1.00 74.88 74 LYS A N 1
ATOM 596 C CA . LYS A 1 74 ? 9.220 -6.800 -15.054 1.00 74.88 74 LYS A CA 1
ATOM 597 C C . LYS A 1 74 ? 9.810 -7.742 -14.004 1.00 74.88 74 LYS A C 1
ATOM 599 O O . LYS A 1 74 ? 11.023 -7.747 -13.824 1.00 74.88 74 LYS A O 1
ATOM 604 N N . ILE A 1 75 ? 8.981 -8.564 -13.357 1.00 75.75 75 ILE A N 1
ATOM 605 C CA . ILE A 1 75 ? 9.416 -9.583 -12.387 1.00 75.75 75 ILE A CA 1
ATOM 606 C C . ILE A 1 75 ? 10.509 -10.520 -12.935 1.00 75.75 75 ILE A C 1
ATOM 608 O O . ILE A 1 75 ? 11.344 -11.003 -12.183 1.00 75.75 75 ILE A O 1
ATOM 612 N N . PHE A 1 76 ? 10.546 -10.750 -14.251 1.00 76.31 76 PHE A N 1
ATOM 613 C CA . PHE A 1 76 ? 11.555 -11.600 -14.894 1.00 76.31 76 PHE A CA 1
ATOM 614 C C . PHE A 1 76 ? 12.854 -10.866 -15.264 1.00 76.31 76 PHE A C 1
ATOM 616 O O . PHE A 1 76 ? 13.809 -11.502 -15.698 1.00 76.31 76 PHE A O 1
ATOM 623 N N . THR A 1 77 ? 12.894 -9.535 -15.159 1.00 76.50 77 THR A N 1
ATOM 624 C CA . THR A 1 77 ? 14.033 -8.706 -15.599 1.00 76.50 77 THR A CA 1
ATOM 625 C C . THR A 1 77 ? 15.003 -8.384 -14.458 1.00 76.50 77 THR A C 1
ATOM 627 O O . THR A 1 77 ? 16.107 -7.911 -14.711 1.00 76.50 77 THR A O 1
ATOM 630 N N . GLY A 1 78 ? 14.620 -8.648 -13.210 1.00 76.06 78 GLY A N 1
ATOM 631 C CA . GLY A 1 78 ? 15.450 -8.416 -12.033 1.00 76.06 78 GLY A CA 1
ATOM 632 C C . GLY A 1 78 ? 14.635 -8.469 -10.747 1.00 76.06 78 GLY A C 1
ATOM 633 O O . GLY A 1 78 ? 13.440 -8.763 -10.768 1.00 76.06 78 GLY A O 1
ATOM 634 N N . GLU A 1 79 ? 15.287 -8.168 -9.626 1.00 81.38 79 GLU A N 1
ATOM 635 C CA . GLU A 1 79 ? 14.598 -8.008 -8.347 1.00 81.38 79 GLU A CA 1
ATOM 636 C C . GLU A 1 79 ? 13.640 -6.809 -8.420 1.00 81.38 79 GLU A C 1
ATOM 638 O O . GLU A 1 79 ? 13.950 -5.772 -9.009 1.00 81.38 79 GLU A O 1
ATOM 643 N N . VAL A 1 80 ? 12.438 -6.961 -7.868 1.00 84.38 80 VAL A N 1
ATOM 644 C CA . VAL A 1 80 ? 11.446 -5.888 -7.774 1.00 84.38 80 VAL A CA 1
ATOM 645 C C . VAL A 1 80 ? 11.123 -5.700 -6.307 1.00 84.38 80 VAL A C 1
ATOM 647 O O . VAL A 1 80 ? 10.661 -6.634 -5.665 1.00 84.38 80 VAL A O 1
ATOM 650 N N . ILE A 1 81 ? 11.371 -4.490 -5.809 1.00 87.56 81 ILE A N 1
ATOM 651 C CA . ILE A 1 81 ? 11.033 -4.091 -4.444 1.00 87.56 81 ILE A CA 1
ATOM 652 C C . ILE A 1 81 ? 9.746 -3.278 -4.512 1.00 87.56 81 ILE A C 1
ATOM 654 O O . ILE A 1 81 ? 9.700 -2.225 -5.166 1.00 87.56 81 ILE A O 1
ATOM 658 N N . TYR A 1 82 ? 8.708 -3.793 -3.863 1.00 87.94 82 TYR A N 1
ATOM 659 C CA . TYR A 1 82 ? 7.408 -3.145 -3.771 1.00 87.94 82 TYR A CA 1
ATOM 660 C C . TYR A 1 82 ? 7.357 -2.209 -2.568 1.00 87.94 82 TYR A C 1
ATOM 662 O O . TYR A 1 82 ? 7.758 -2.566 -1.463 1.00 87.94 82 TYR A O 1
ATOM 670 N N . MET A 1 83 ? 6.831 -1.010 -2.789 1.00 89.69 83 MET A N 1
ATOM 671 C CA . MET A 1 83 ? 6.570 -0.033 -1.743 1.00 89.69 83 MET A CA 1
ATOM 672 C C . MET A 1 83 ? 5.132 0.459 -1.857 1.00 89.69 83 MET A C 1
ATOM 674 O O . MET A 1 83 ? 4.542 0.458 -2.939 1.00 89.69 83 MET A O 1
ATOM 678 N N . LEU A 1 84 ? 4.572 0.860 -0.722 1.00 90.94 84 LEU A N 1
ATOM 679 C CA . LEU A 1 84 ? 3.217 1.374 -0.606 1.00 90.94 84 LEU A CA 1
ATOM 680 C C . LEU A 1 84 ? 3.277 2.684 0.174 1.00 90.94 84 LEU A C 1
ATOM 682 O O . LEU A 1 84 ? 3.874 2.734 1.246 1.00 90.94 84 LEU A O 1
ATOM 686 N N . GLU A 1 85 ? 2.655 3.722 -0.369 1.00 91.56 85 GLU A N 1
ATOM 687 C CA . GLU A 1 85 ? 2.579 5.053 0.231 1.00 91.56 85 GLU A CA 1
ATOM 688 C C . GLU A 1 85 ? 1.129 5.548 0.197 1.00 91.56 85 GLU A C 1
ATOM 690 O O . GLU A 1 85 ? 0.373 5.238 -0.727 1.00 91.56 85 GLU A O 1
ATOM 695 N N . GLY A 1 86 ? 0.727 6.320 1.200 1.00 92.25 86 GLY A N 1
ATOM 696 C CA . GLY A 1 86 ? -0.589 6.932 1.315 1.00 92.25 86 GLY A CA 1
ATOM 697 C C . GLY A 1 86 ? -1.209 6.857 2.720 1.00 92.25 86 GLY A C 1
ATOM 698 O O . GLY A 1 86 ? -0.616 6.345 3.679 1.00 92.25 86 GLY A O 1
ATOM 699 N N . PRO A 1 87 ? -2.445 7.367 2.858 1.00 93.25 87 PRO A N 1
ATOM 700 C CA . PRO A 1 87 ? -3.231 7.264 4.086 1.00 93.25 87 PRO A CA 1
ATOM 701 C C . PRO A 1 87 ? -3.419 5.801 4.467 1.00 93.25 87 PRO A C 1
ATOM 703 O O . PRO A 1 87 ? -3.799 4.997 3.623 1.00 93.25 87 PRO A O 1
ATOM 706 N N . GLY A 1 88 ? -3.179 5.440 5.724 1.00 92.31 88 GLY A N 1
ATOM 707 C CA . GLY A 1 88 ? -3.182 4.033 6.130 1.00 92.31 88 GLY A CA 1
ATOM 708 C C . GLY A 1 88 ? -1.785 3.430 6.254 1.00 92.31 88 GLY A C 1
ATOM 709 O O . GLY A 1 88 ? -1.637 2.407 6.921 1.00 92.31 88 GLY A O 1
ATOM 710 N N . VAL A 1 89 ? -0.757 4.062 5.681 1.00 94.12 89 VAL A N 1
ATOM 711 C CA . VAL A 1 89 ? 0.624 3.558 5.681 1.00 94.12 89 VAL A CA 1
ATOM 712 C C . VAL A 1 89 ? 1.553 4.548 6.378 1.00 94.12 89 VAL A C 1
ATOM 714 O O . VAL A 1 89 ? 1.847 4.378 7.564 1.00 94.12 89 VAL A O 1
ATOM 717 N N . ASP A 1 90 ? 1.968 5.598 5.672 1.00 92.62 90 ASP A N 1
ATOM 718 C CA . ASP A 1 90 ? 2.860 6.665 6.139 1.00 92.62 90 ASP A CA 1
ATOM 719 C C . ASP A 1 90 ? 2.084 7.922 6.575 1.00 92.62 90 ASP A C 1
ATOM 721 O O . ASP A 1 90 ? 2.519 8.641 7.486 1.00 92.62 90 ASP A O 1
ATOM 725 N N . GLN A 1 91 ? 0.907 8.150 5.980 1.00 93.25 91 GLN A N 1
ATOM 726 C CA . GLN A 1 91 ? 0.002 9.261 6.286 1.00 93.25 91 GLN A CA 1
ATOM 727 C C . GLN A 1 91 ? -1.137 8.832 7.222 1.00 93.25 91 GLN A C 1
ATOM 729 O O . GLN A 1 91 ? -1.488 7.655 7.318 1.00 93.25 91 GLN A O 1
ATOM 734 N N . GLU A 1 92 ? -1.719 9.799 7.934 1.00 90.88 92 GLU A N 1
ATOM 735 C CA . GLU A 1 92 ? -2.832 9.546 8.855 1.00 90.88 92 GLU A CA 1
ATOM 736 C C . GLU A 1 92 ? -4.073 9.044 8.087 1.00 90.88 92 GLU A C 1
ATOM 738 O O . GLU A 1 92 ? -4.396 9.616 7.044 1.00 90.88 92 GLU A O 1
ATOM 743 N N . PRO A 1 93 ? -4.791 8.015 8.576 1.00 91.88 93 PRO A 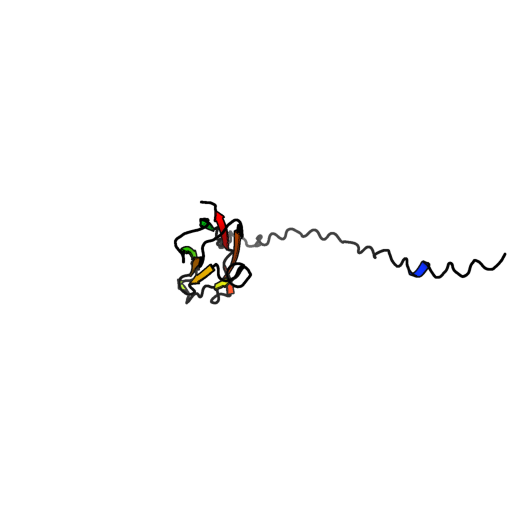N 1
ATOM 744 C CA . PRO A 1 93 ? -4.518 7.189 9.760 1.00 91.88 93 PRO A CA 1
ATOM 745 C C . PRO A 1 93 ? -3.323 6.247 9.567 1.00 91.88 93 PRO A C 1
ATOM 747 O O . PRO A 1 93 ? -3.308 5.465 8.631 1.00 91.88 93 PRO A O 1
ATOM 750 N N . LYS A 1 94 ? -2.327 6.254 10.456 1.00 91.62 94 LYS A N 1
ATOM 751 C CA . LYS A 1 94 ? -1.118 5.428 10.249 1.00 91.62 94 LYS A CA 1
ATOM 752 C C . LYS A 1 94 ? -1.317 3.961 10.640 1.00 91.62 94 LYS A C 1
ATOM 754 O O . LYS A 1 94 ? -2.087 3.645 11.549 1.00 91.62 94 LYS A O 1
ATOM 759 N N . ASN A 1 95 ? -0.514 3.076 10.043 1.00 91.44 95 ASN A N 1
ATOM 760 C CA . ASN A 1 95 ? -0.404 1.654 10.405 1.00 91.44 95 ASN A CA 1
ATOM 761 C C . ASN A 1 95 ? -1.692 0.819 10.227 1.00 91.44 95 ASN A C 1
ATOM 763 O O . ASN A 1 95 ? -1.944 -0.100 11.011 1.00 91.44 95 ASN A O 1
ATOM 767 N N . LEU A 1 96 ? -2.508 1.124 9.218 1.00 93.88 96 LEU A N 1
ATOM 768 C CA . LEU A 1 96 ? -3.635 0.285 8.797 1.00 93.88 96 LEU A CA 1
ATOM 769 C C . LEU A 1 96 ? -3.245 -0.730 7.727 1.00 93.88 96 LEU A C 1
ATOM 771 O O . LEU A 1 96 ? -3.752 -1.847 7.769 1.00 93.88 96 LEU A O 1
ATOM 775 N N . PHE A 1 97 ? -2.343 -0.377 6.813 1.00 95.06 97 PHE A N 1
ATOM 776 C CA . PHE A 1 97 ? -1.908 -1.247 5.725 1.00 95.06 97 PHE A CA 1
ATOM 777 C C . PHE A 1 97 ? -0.401 -1.481 5.759 1.00 95.06 97 PHE A C 1
ATOM 779 O O . PHE A 1 97 ? 0.376 -0.684 6.290 1.00 95.06 97 PHE A O 1
ATOM 786 N N . GLU A 1 98 ? 0.012 -2.601 5.184 1.00 94.62 98 GLU A N 1
ATOM 787 C CA . GLU A 1 98 ? 1.402 -2.884 4.853 1.00 94.62 98 GLU A CA 1
ATOM 788 C C . GLU A 1 98 ? 1.501 -3.634 3.534 1.00 94.62 98 GLU A C 1
ATOM 790 O O . GLU A 1 98 ? 0.537 -4.258 3.091 1.00 94.62 98 GLU A O 1
ATOM 795 N N . ILE A 1 99 ? 2.683 -3.586 2.929 1.00 93.50 99 ILE A N 1
ATOM 796 C CA . ILE A 1 99 ? 3.022 -4.376 1.755 1.00 93.50 99 ILE A CA 1
ATOM 797 C C . ILE A 1 99 ? 4.250 -5.227 2.055 1.00 93.50 99 ILE A C 1
ATOM 799 O O . ILE A 1 99 ? 5.184 -4.781 2.719 1.00 93.50 99 ILE A O 1
ATOM 803 N N . ASP A 1 100 ? 4.233 -6.458 1.564 1.00 93.75 100 ASP A N 1
ATOM 804 C CA . ASP A 1 100 ? 5.412 -7.310 1.499 1.00 93.75 100 ASP A CA 1
ATOM 805 C C . ASP A 1 100 ? 6.283 -6.874 0.314 1.00 93.75 100 ASP A C 1
ATOM 807 O O . ASP A 1 100 ? 5.855 -6.916 -0.844 1.00 93.75 100 ASP A O 1
ATOM 811 N N . ASP A 1 101 ? 7.500 -6.438 0.619 1.00 91.62 101 ASP A N 1
ATOM 812 C CA . ASP A 1 101 ? 8.444 -5.843 -0.325 1.00 91.62 101 ASP A CA 1
ATOM 813 C C . ASP A 1 101 ? 8.888 -6.806 -1.431 1.00 91.62 101 ASP A C 1
ATOM 815 O O . ASP A 1 101 ? 9.195 -6.363 -2.539 1.00 91.62 101 ASP A O 1
ATOM 819 N N . LYS A 1 102 ? 8.871 -8.115 -1.159 1.00 89.62 102 LYS A N 1
ATOM 820 C CA . LYS A 1 102 ? 9.291 -9.170 -2.091 1.00 89.62 102 LYS A CA 1
ATOM 821 C C . LYS A 1 102 ? 8.122 -9.751 -2.864 1.00 89.62 102 LYS A C 1
ATOM 823 O O . LYS A 1 102 ? 8.238 -10.016 -4.061 1.00 89.62 102 LYS A O 1
ATOM 828 N N . THR A 1 103 ? 7.001 -9.998 -2.189 1.00 90.12 103 THR A N 1
ATOM 829 C CA . THR A 1 103 ? 5.859 -10.685 -2.813 1.00 90.12 103 THR A CA 1
ATOM 830 C C . THR A 1 103 ? 4.839 -9.733 -3.432 1.00 90.12 103 THR A C 1
ATOM 832 O O . THR A 1 103 ? 4.060 -10.172 -4.284 1.00 90.12 103 THR A O 1
ATOM 835 N N . GLY A 1 104 ? 4.831 -8.458 -3.028 1.00 89.81 104 GLY A N 1
ATOM 836 C CA . GLY A 1 104 ? 3.860 -7.454 -3.469 1.00 89.81 104 GLY A CA 1
ATOM 837 C C . GLY A 1 104 ? 2.460 -7.652 -2.880 1.00 89.81 104 GLY A C 1
ATOM 838 O O . GLY A 1 104 ? 1.487 -7.132 -3.429 1.00 89.81 104 GLY A O 1
ATOM 839 N N . VAL A 1 105 ? 2.328 -8.440 -1.806 1.00 92.75 105 VAL A N 1
ATOM 840 C CA . VAL A 1 105 ? 1.051 -8.667 -1.112 1.00 92.75 105 VAL A CA 1
ATOM 841 C C . VAL A 1 105 ? 0.756 -7.492 -0.184 1.00 92.75 105 VAL A C 1
ATOM 843 O O . VAL A 1 105 ? 1.549 -7.203 0.709 1.00 92.75 105 VAL A O 1
ATOM 846 N N . ILE A 1 106 ? -0.391 -6.840 -0.381 1.00 93.12 106 ILE A N 1
ATOM 847 C CA . ILE A 1 106 ? -0.920 -5.804 0.511 1.00 93.12 106 ILE A CA 1
ATOM 848 C C . ILE A 1 106 ? -1.815 -6.455 1.560 1.00 93.12 106 ILE A C 1
ATOM 850 O O . ILE A 1 106 ? -2.720 -7.222 1.219 1.00 93.12 106 ILE A O 1
ATOM 854 N N . ARG A 1 107 ? -1.603 -6.087 2.825 1.00 94.38 107 ARG A N 1
ATOM 855 C CA . ARG A 1 107 ? -2.362 -6.581 3.975 1.00 94.38 107 ARG A CA 1
ATOM 856 C C . ARG A 1 107 ? -2.948 -5.445 4.796 1.00 94.38 107 ARG A C 1
ATOM 858 O O . ARG A 1 107 ? -2.296 -4.413 4.965 1.00 94.38 107 ARG A O 1
ATOM 865 N N . SER A 1 108 ? -4.131 -5.646 5.373 1.00 94.44 108 SER A N 1
ATOM 866 C CA . SER A 1 108 ? -4.625 -4.787 6.454 1.00 94.44 108 SER A CA 1
ATOM 867 C C . SER A 1 108 ? -4.186 -5.321 7.814 1.00 94.44 108 SER A C 1
ATOM 869 O O . SER A 1 108 ? -4.461 -6.466 8.169 1.00 94.44 108 SER A O 1
ATOM 871 N N . LYS A 1 109 ? -3.543 -4.463 8.606 1.00 94.69 109 LYS A N 1
ATOM 872 C CA . LYS A 1 109 ? -3.050 -4.727 9.968 1.00 94.69 109 LYS A CA 1
ATOM 873 C C . LYS A 1 109 ? -4.114 -4.645 11.047 1.00 94.69 109 LYS A C 1
ATOM 875 O O . LYS A 1 109 ? -3.849 -5.026 12.186 1.00 94.69 109 LYS A O 1
ATOM 880 N N . ARG A 1 110 ? -5.263 -4.048 10.738 1.00 92.50 110 ARG A N 1
ATOM 881 C CA . ARG A 1 110 ? -6.364 -3.795 11.671 1.00 92.50 110 ARG A CA 1
ATOM 882 C C . ARG A 1 110 ? -7.695 -3.897 10.932 1.00 92.50 110 ARG A C 1
ATOM 884 O O . ARG A 1 110 ? -7.708 -3.653 9.724 1.00 92.50 110 ARG A O 1
ATOM 891 N N . PRO A 1 111 ? -8.798 -4.195 11.640 1.00 91.25 111 PRO A N 1
ATOM 892 C CA . PRO A 1 111 ? -10.122 -4.145 11.041 1.00 91.25 111 PRO A CA 1
ATOM 893 C C . PRO A 1 111 ? -10.411 -2.728 10.537 1.00 91.25 111 PRO A C 1
ATOM 895 O O . PRO A 1 111 ? -10.131 -1.746 11.232 1.00 91.25 111 PRO A O 1
ATOM 898 N N . LEU A 1 112 ? -10.943 -2.629 9.321 1.00 91.44 112 LEU A N 1
ATOM 899 C CA . LEU A 1 112 ? -11.338 -1.354 8.734 1.00 91.44 112 LEU A CA 1
ATOM 900 C C . LEU A 1 112 ? -12.717 -0.953 9.253 1.00 91.44 112 LEU A C 1
ATOM 902 O O . LEU A 1 112 ? -13.615 -1.785 9.342 1.00 91.44 112 LEU A O 1
ATOM 906 N N . ASP A 1 113 ? -12.876 0.326 9.566 1.00 90.75 113 ASP A N 1
ATOM 907 C CA . ASP A 1 113 ? -14.140 0.904 10.011 1.00 90.75 113 ASP A CA 1
ATOM 908 C C . ASP A 1 113 ? -14.569 1.977 9.010 1.00 90.75 113 ASP A C 1
ATOM 910 O O . ASP A 1 113 ? -13.920 3.023 8.887 1.00 90.75 113 ASP A O 1
ATOM 914 N N . ARG A 1 114 ? -15.656 1.701 8.283 1.00 91.56 114 ARG A N 1
ATOM 915 C CA . ARG A 1 114 ? -16.183 2.572 7.230 1.00 91.56 114 ARG A CA 1
ATOM 916 C C . ARG A 1 114 ? -16.643 3.925 7.766 1.00 91.56 114 ARG A C 1
ATOM 918 O O . ARG A 1 114 ? -16.527 4.920 7.053 1.00 91.56 114 ARG A O 1
ATOM 925 N N . GLU A 1 115 ? -17.162 3.969 8.993 1.00 91.38 115 GLU A N 1
ATOM 926 C CA . GLU A 1 115 ? -17.648 5.211 9.607 1.00 91.38 115 GLU A CA 1
ATOM 927 C C . GLU A 1 115 ? -16.485 6.143 9.971 1.00 91.38 115 GLU A C 1
ATOM 929 O O . GLU A 1 115 ? -16.637 7.364 9.980 1.00 91.38 115 GLU A O 1
ATOM 934 N N . LYS A 1 116 ? -15.293 5.575 10.196 1.00 90.44 116 LYS A N 1
ATOM 935 C CA . LYS A 1 116 ? -14.062 6.344 10.375 1.00 90.44 116 LYS A CA 1
ATOM 936 C C . LYS A 1 116 ? -13.437 6.739 9.036 1.00 90.44 116 LYS A C 1
ATOM 938 O O . LYS A 1 116 ? -13.078 7.897 8.851 1.00 90.44 116 LYS A O 1
ATOM 943 N N . HIS A 1 117 ? -13.286 5.779 8.122 1.00 89.62 117 HIS A N 1
ATOM 944 C CA . HIS A 1 117 ? -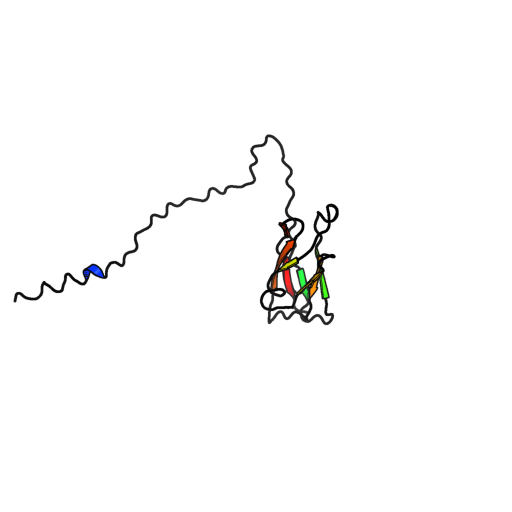12.724 5.989 6.788 1.00 89.62 117 HIS A CA 1
ATOM 945 C C . HIS A 1 117 ? -13.388 5.043 5.782 1.00 89.62 117 HIS A C 1
ATOM 947 O O . HIS A 1 117 ? -13.239 3.824 5.860 1.00 89.62 117 HIS A O 1
ATOM 953 N N . ASN A 1 118 ? -14.096 5.605 4.802 1.00 89.88 118 ASN A N 1
ATOM 954 C CA . ASN A 1 118 ? -14.815 4.818 3.797 1.00 89.88 118 ASN A CA 1
ATOM 955 C C . ASN A 1 118 ? -13.923 4.333 2.642 1.00 89.88 118 ASN A C 1
ATOM 957 O O . ASN A 1 118 ? -14.274 3.374 1.956 1.00 89.88 118 ASN A O 1
ATOM 961 N N . SER A 1 119 ? -12.789 4.994 2.412 1.00 90.38 119 SER A N 1
ATOM 962 C CA . SER A 1 119 ? -11.896 4.704 1.300 1.00 90.38 119 SER A CA 1
ATOM 963 C C . SER A 1 119 ? -10.469 5.171 1.561 1.00 90.38 119 SER A C 1
ATOM 965 O O . SER A 1 119 ? -10.238 6.116 2.317 1.00 90.38 119 SER A O 1
ATOM 967 N N . PHE A 1 120 ? -9.517 4.504 0.912 1.00 91.12 12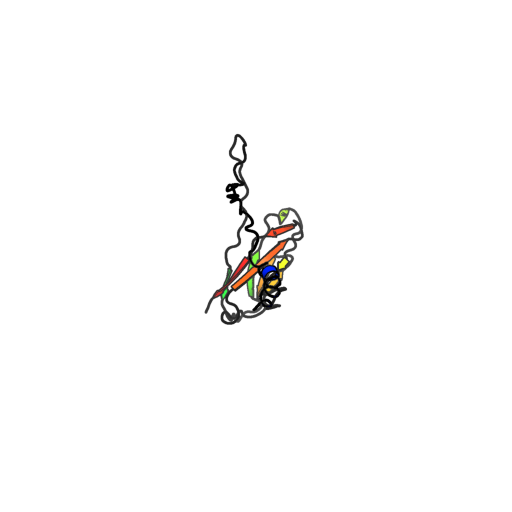0 PHE A N 1
ATOM 968 C CA . PHE A 1 120 ? -8.095 4.822 0.970 1.00 91.12 120 PHE A CA 1
ATOM 969 C C . PHE A 1 120 ? -7.494 4.823 -0.429 1.00 91.12 120 PHE A C 1
ATOM 971 O O . PHE A 1 120 ? -7.737 3.913 -1.219 1.00 91.12 120 PHE A O 1
ATOM 978 N N . THR A 1 121 ? -6.671 5.826 -0.715 1.00 90.81 121 THR A N 1
ATOM 979 C CA . THR A 1 121 ? -5.997 5.980 -2.005 1.00 90.81 121 THR A CA 1
ATOM 980 C C . THR A 1 121 ? -4.499 5.869 -1.786 1.00 90.81 121 THR A C 1
ATOM 982 O O . THR A 1 121 ? -3.917 6.727 -1.127 1.00 90.81 121 THR A O 1
ATOM 985 N N . HIS A 1 122 ? -3.878 4.840 -2.354 1.00 89.75 122 HIS A N 1
ATOM 986 C CA . HIS A 1 122 ? -2.452 4.576 -2.198 1.00 89.75 122 HIS A CA 1
ATOM 987 C C . HIS A 1 122 ? -1.701 4.711 -3.517 1.00 89.75 122 HIS A C 1
ATOM 989 O O . HIS A 1 122 ? -2.226 4.411 -4.594 1.00 89.75 122 HIS A O 1
ATOM 995 N N . VAL A 1 123 ? -0.436 5.091 -3.413 1.00 87.88 123 VAL A N 1
ATOM 996 C CA . VAL A 1 123 ? 0.531 5.119 -4.508 1.00 87.88 123 VAL A CA 1
ATOM 997 C C . VAL A 1 123 ? 1.499 3.952 -4.332 1.00 87.88 123 VAL A C 1
ATOM 999 O O . VAL A 1 123 ? 1.883 3.608 -3.215 1.00 87.88 123 VAL A O 1
ATOM 1002 N N . LEU A 1 124 ? 1.878 3.328 -5.447 1.00 84.25 124 LEU A N 1
ATOM 1003 C CA . LEU A 1 124 ? 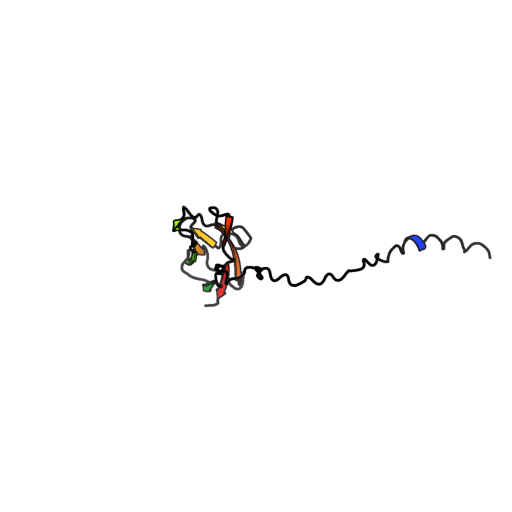2.763 2.166 -5.477 1.00 84.25 124 LEU A CA 1
ATOM 1004 C C . LEU A 1 124 ? 4.068 2.512 -6.202 1.00 84.25 124 LEU A C 1
ATOM 1006 O O . LEU A 1 124 ? 4.209 2.238 -7.402 1.00 84.25 124 LEU A O 1
ATOM 1010 N N . PRO A 1 125 ? 5.037 3.138 -5.516 1.00 80.31 125 PRO A N 1
ATOM 1011 C CA . PRO A 1 125 ? 6.362 3.293 -6.082 1.00 80.31 125 PRO A CA 1
ATOM 1012 C C . PRO A 1 125 ? 7.061 1.931 -6.192 1.00 80.31 125 PRO A C 1
ATOM 1014 O O . PRO A 1 125 ? 6.975 1.082 -5.307 1.00 80.31 125 PRO A O 1
ATOM 1017 N N . THR A 1 126 ? 7.775 1.716 -7.299 1.00 73.38 126 THR A N 1
ATOM 1018 C CA . THR A 1 126 ? 8.672 0.560 -7.454 1.00 73.38 126 THR A CA 1
ATOM 1019 C C . THR A 1 126 ? 10.108 1.037 -7.602 1.00 73.38 126 THR A C 1
ATOM 1021 O O . THR A 1 126 ? 10.437 1.791 -8.523 1.00 73.38 126 THR A O 1
ATOM 1024 N N . VAL A 1 127 ? 10.973 0.592 -6.687 1.00 66.62 127 VAL A N 1
ATOM 1025 C CA . VAL A 1 127 ? 12.348 1.109 -6.560 1.00 66.62 127 VAL A CA 1
ATOM 1026 C C . VAL A 1 127 ? 13.219 0.697 -7.741 1.00 66.62 127 VAL A C 1
ATOM 1028 O O . VAL A 1 127 ? 14.045 1.474 -8.208 1.00 66.62 127 VAL A O 1
ATOM 1031 N N . THR A 1 128 ? 13.026 -0.504 -8.283 1.00 62.25 128 THR A N 1
ATOM 1032 C CA . THR A 1 128 ? 13.943 -1.027 -9.304 1.00 62.25 128 THR A CA 1
ATOM 1033 C C . THR A 1 128 ? 13.752 -0.425 -10.689 1.00 62.25 128 THR A C 1
ATOM 1035 O O . THR A 1 128 ? 14.554 -0.685 -11.582 1.00 62.25 128 THR A O 1
ATOM 1038 N N . LEU A 1 129 ? 12.722 0.401 -10.898 1.00 54.47 129 LEU A N 1
ATOM 1039 C CA . LEU A 1 129 ? 12.388 0.923 -12.224 1.00 54.47 129 LEU A CA 1
ATOM 1040 C C . LEU A 1 129 ? 11.966 2.391 -12.257 1.00 54.47 129 LEU A C 1
ATOM 1042 O O . LEU A 1 129 ? 11.654 2.872 -13.348 1.00 54.47 129 LEU A O 1
ATOM 1046 N N . ASN A 1 130 ? 11.916 3.091 -11.115 1.00 55.31 130 ASN A N 1
ATOM 1047 C CA . ASN A 1 130 ? 11.283 4.413 -11.001 1.00 55.31 130 ASN A CA 1
ATOM 1048 C C . ASN A 1 130 ? 9.909 4.465 -11.704 1.00 55.31 130 ASN A C 1
ATOM 1050 O O . ASN A 1 130 ? 9.492 5.503 -12.216 1.00 55.31 130 ASN A O 1
ATOM 1054 N N . SER A 1 131 ? 9.215 3.325 -11.779 1.00 56.81 131 SER A N 1
ATOM 1055 C CA . SER A 1 131 ? 7.864 3.249 -12.313 1.00 56.81 131 SER A CA 1
ATOM 1056 C C . SER A 1 131 ? 6.899 3.395 -11.152 1.00 56.81 131 SER A C 1
ATOM 1058 O O . SER A 1 131 ? 6.872 2.558 -10.250 1.00 56.81 131 SER A O 1
ATOM 1060 N N . LEU A 1 132 ? 6.105 4.459 -11.170 1.00 57.91 132 LEU A N 1
ATOM 1061 C CA . LEU A 1 132 ? 4.922 4.531 -10.328 1.00 57.91 132 LEU A CA 1
ATOM 1062 C C . LEU A 1 132 ? 3.915 3.552 -10.928 1.00 57.91 132 LEU A C 1
ATOM 1064 O O . LEU A 1 132 ? 3.403 3.771 -12.027 1.00 57.91 132 LEU A O 1
ATOM 1068 N N . LEU A 1 133 ? 3.704 2.425 -10.252 1.00 59.84 133 LEU A N 1
ATOM 1069 C CA . LEU A 1 133 ? 2.557 1.588 -10.553 1.00 59.84 133 LEU A CA 1
ATOM 1070 C C . LEU A 1 133 ? 1.309 2.328 -10.069 1.00 59.84 133 LEU A C 1
ATOM 1072 O O . LEU A 1 133 ? 1.339 3.117 -9.125 1.00 59.84 133 LEU A O 1
ATOM 1076 N N . ASN A 1 134 ? 0.232 2.115 -10.811 1.00 60.75 134 ASN A N 1
ATOM 1077 C CA . ASN A 1 134 ? -1.010 2.863 -10.718 1.00 60.75 134 ASN A CA 1
ATOM 1078 C C . ASN A 1 134 ? -1.560 2.979 -9.293 1.00 60.75 134 ASN A C 1
ATOM 1080 O O . ASN A 1 134 ? -1.338 2.125 -8.439 1.00 60.75 134 ASN A O 1
ATOM 1084 N N . VAL A 1 135 ? -2.311 4.055 -9.072 1.00 59.56 135 VAL A N 1
ATOM 1085 C CA . VAL A 1 135 ? -2.992 4.337 -7.810 1.00 59.56 135 VAL A CA 1
ATOM 1086 C C . VAL A 1 135 ? -3.934 3.180 -7.473 1.00 59.56 135 VAL A C 1
ATOM 1088 O O . VAL A 1 135 ? -4.761 2.802 -8.303 1.00 59.56 135 VAL A O 1
ATOM 1091 N N . SER A 1 136 ? -3.813 2.624 -6.267 1.00 68.75 136 SER A N 1
ATOM 1092 C CA . SER A 1 136 ? -4.744 1.610 -5.764 1.00 68.75 136 SER A CA 1
ATOM 1093 C C . SER A 1 136 ? -5.754 2.260 -4.824 1.00 68.75 136 SER A C 1
ATOM 1095 O O . SER A 1 136 ? -5.393 3.024 -3.929 1.00 68.75 136 SER A O 1
ATOM 1097 N N . PHE A 1 137 ? -7.035 1.987 -5.060 1.00 72.25 137 PHE A N 1
ATOM 1098 C CA . PHE A 1 137 ? -8.140 2.500 -4.255 1.00 72.25 137 PHE A CA 1
ATOM 1099 C C . PHE A 1 137 ? -8.729 1.349 -3.445 1.00 72.25 137 PHE A C 1
ATOM 1101 O O . PHE A 1 137 ? -9.153 0.357 -4.029 1.00 72.25 137 PHE A O 1
ATOM 1108 N N . VAL A 1 138 ? -8.742 1.459 -2.122 1.00 80.12 138 VAL A N 1
ATOM 1109 C CA . VAL A 1 138 ? -9.394 0.499 -1.227 1.00 80.12 138 VAL A CA 1
ATOM 1110 C C . VAL A 1 138 ? -10.721 1.099 -0.788 1.00 80.12 138 VAL A C 1
ATOM 1112 O O . VAL A 1 138 ? -10.742 2.194 -0.235 1.00 80.12 138 VAL A O 1
ATOM 1115 N N . GLU A 1 139 ? -11.819 0.392 -1.024 1.00 84.69 139 GLU A N 1
ATOM 1116 C CA . GLU A 1 139 ? -13.171 0.783 -0.629 1.00 84.69 139 GLU A CA 1
ATOM 1117 C C . GLU A 1 139 ? -13.663 -0.134 0.498 1.00 84.69 139 GLU A C 1
ATOM 1119 O O . GLU A 1 139 ? -13.677 -1.360 0.356 1.00 84.69 139 GLU A O 1
ATOM 1124 N N . CYS A 1 140 ? -14.062 0.465 1.622 1.00 83.62 140 CYS A N 1
ATOM 1125 C CA . CYS A 1 140 ? -14.574 -0.253 2.785 1.00 83.62 140 CYS A CA 1
ATOM 1126 C C . CYS A 1 140 ? -16.086 -0.486 2.630 1.00 83.62 140 CYS A C 1
ATOM 1128 O O . CYS A 1 140 ? -16.875 0.463 2.571 1.00 83.62 140 CYS A O 1
ATOM 1130 N N . MET A 1 141 ? -16.500 -1.750 2.549 1.00 82.94 141 MET A N 1
ATOM 1131 C CA . MET A 1 141 ? -17.899 -2.149 2.406 1.00 82.94 141 MET A CA 1
ATOM 1132 C C . MET A 1 141 ? -18.493 -2.573 3.746 1.00 82.94 141 MET A C 1
ATOM 1134 O O . MET A 1 141 ? -17.829 -3.234 4.541 1.00 82.94 141 MET A O 1
ATOM 1138 N N . ARG A 1 142 ? -19.778 -2.263 3.956 1.00 79.38 142 ARG A N 1
ATOM 1139 C CA . ARG A 1 142 ? -20.527 -2.817 5.089 1.00 79.38 142 ARG A CA 1
ATOM 1140 C C . ARG A 1 142 ? -20.670 -4.331 4.957 1.00 79.38 142 ARG A C 1
ATOM 1142 O O . ARG A 1 142 ? -20.795 -4.837 3.839 1.00 79.38 142 ARG A O 1
ATOM 1149 N N . CYS A 1 143 ? -20.652 -5.006 6.103 1.00 60.12 143 CYS A N 1
ATOM 1150 C CA . CYS A 1 143 ? -21.043 -6.405 6.219 1.00 60.12 143 CYS A CA 1
ATOM 1151 C C . CYS A 1 143 ? -22.559 -6.607 6.119 1.00 60.12 143 CYS A C 1
ATOM 1153 O O . CYS A 1 143 ? -23.322 -5.642 6.357 1.00 60.12 143 CYS A O 1
#

Secondary structure (DSSP, 8-state):
---SSSSTTSGGGT---S---------------TT----SS----PPP-PPPPEEEETT-SSSSEEEEE---TTTTTS---B--BSBTTTBSSTTSEEE-TTT-EEEESS---TTT-SEEEEEEEETTTTEEEEEEEEEEEP-

Foldseek 3Di:
DPPDPPPVPVVVVVVVPDDDPPPPPPPPPPPPPVPPDPDPDDDDDDDADADDEFEDEAPDPDPFDFGDADDDPCVVVDQKFKDKDWDCDPDPVHPQWDADRRGRTITGRGGDDCVVPQKIWMWIQIDVPRDTRHIYMYGYDYD

pLDDT: mean 73.64, std 19.23, range [28.44, 95.06]

Sequence (143 aa):
MLTACLLGALLCQVWSSAERHHDKEELRPRALRPWRSQSTGLVRVKRDWIIPPIRVLENSKQVPEDLVQIKSDKIFTGEVIYMLEGPGVDQEPKNLFEIDDKTGVIRSKRPLDREKHNSFTHVLPTVTLNSLLNVSFVECMRC

InterPro domains:
  IPR002126 Cadherin-like [PS50268] (73-121)
  IPR015919 Cadherin-like superfamily [SSF49313] (73-121)
  IPR039808 Cadherin [PTHR24027] (35-123)

Radius of gyration: 28.24 Å; chains: 1; bounding box: 36×93×54 Å